Protein AF-A0A5J5C7L0-F1 (afdb_monomer_lite)

Foldseek 3Di:
DVVLVPDPDDALVNLLVVLLVCLVVLNNVVSVVSVVVCVVVVHDHDPSSLLSNLQSCLVNVVLVVSVVVQVPDPDNDDLVSLVSSLVSCVVSVVVVSNVVSVCVSVVVVVVVPPD

pLDDT: mean 78.16, std 9.84, range [41.56, 90.81]

Organism: NCBI:txid561372

InterPro domains:
  IPR002885 Pentatricopeptide repeat [PF13041] (10-58)
  IPR002885 Pentatricopeptide repeat [PS51375] (11-45)
  IPR002885 Pentatricopeptide repeat [TIGR00756] (13-46)
  IPR002885 Pentatricopeptide repeat [TIGR00756] (49-74)
  IPR011990 Tetratricopeptide-like helical domain superfamily [G3DSA:1.25.40.10] (1-114)
  IPR046960 Pentatricopeptide repeat-containing protein At4g14850-like, plant [PTHR47926] (3-66)

Radius of gyration: 14.9 Å; chains: 1; bounding box: 25×34×46 Å

Sequence (115 aa):
MWVFDQMPERNSVTWSAMMAAYGMHGNFGEMFGLFEQMADEGILPDGMTFTTILTACSHGGCMDEAEALIEGMEVEPDEALWGALLGACKIYGKVEVAERVAEKVYGRTLSAVSL

Structure (mmCIF, N/CA/C/O backbone):
data_AF-A0A5J5C7L0-F1
#
_entry.id   AF-A0A5J5C7L0-F1
#
loop_
_atom_site.group_PDB
_atom_site.id
_atom_site.type_symbol
_atom_site.label_atom_id
_atom_site.label_alt_id
_atom_site.label_comp_id
_atom_site.label_asym_id
_atom_site.label_entity_id
_atom_site.label_seq_id
_atom_site.pdbx_PDB_ins_code
_atom_site.Cartn_x
_atom_site.Cartn_y
_atom_site.Cartn_z
_atom_site.occupancy
_atom_site.B_iso_or_equiv
_atom_site.auth_seq_id
_atom_site.auth_comp_id
_atom_site.auth_asym_id
_atom_site.auth_atom_id
_atom_site.pdbx_PDB_model_num
ATOM 1 N N . MET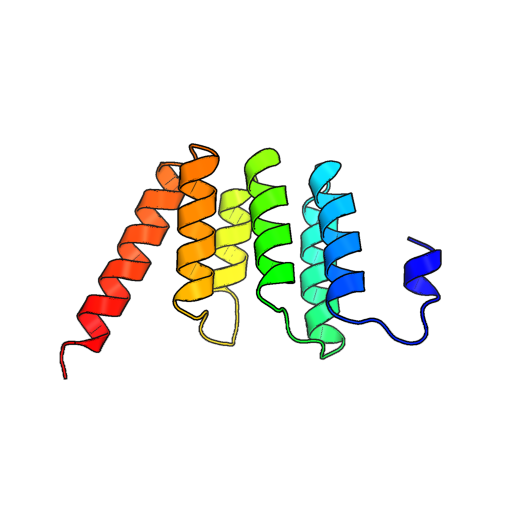 A 1 1 ? 4.792 4.842 -17.764 1.00 68.62 1 MET A N 1
ATOM 2 C CA . MET A 1 1 ? 5.858 5.838 -18.071 1.00 68.62 1 MET A CA 1
ATOM 3 C C . MET A 1 1 ? 6.794 5.152 -19.047 1.00 68.62 1 MET A C 1
ATOM 5 O O . MET A 1 1 ? 7.347 4.139 -18.662 1.00 68.62 1 MET A O 1
ATOM 9 N N . TRP A 1 2 ? 6.993 5.661 -20.269 1.00 78.81 2 TRP A N 1
ATOM 10 C CA . TRP A 1 2 ? 7.638 4.882 -21.348 1.00 78.81 2 TRP A CA 1
ATOM 11 C C . TRP A 1 2 ? 8.979 4.231 -20.965 1.00 78.81 2 TRP A C 1
ATOM 13 O O . TRP A 1 2 ? 9.242 3.101 -21.352 1.00 78.81 2 TRP A O 1
ATOM 23 N N . VAL A 1 3 ? 9.803 4.899 -20.151 1.00 83.00 3 VAL A N 1
ATOM 24 C CA . VAL A 1 3 ? 11.074 4.334 -19.666 1.00 83.00 3 VAL A CA 1
ATOM 25 C C . VAL A 1 3 ? 10.856 3.084 -18.807 1.00 83.00 3 VAL A C 1
ATOM 27 O O . VAL A 1 3 ? 11.535 2.088 -19.018 1.00 83.00 3 VAL A O 1
ATOM 30 N N . PHE A 1 4 ? 9.887 3.115 -17.892 1.00 83.50 4 PHE A N 1
ATOM 31 C CA . PHE A 1 4 ? 9.508 1.975 -17.052 1.00 83.50 4 PHE A CA 1
ATOM 32 C C . PHE A 1 4 ? 8.991 0.793 -17.885 1.00 83.50 4 PHE A C 1
ATOM 34 O O . PHE A 1 4 ? 9.312 -0.369 -17.622 1.00 83.50 4 PHE A O 1
ATOM 41 N N . ASP A 1 5 ? 8.239 1.094 -18.943 1.00 82.88 5 ASP A N 1
ATOM 42 C CA . ASP A 1 5 ? 7.648 0.090 -19.830 1.00 82.88 5 ASP A CA 1
ATOM 43 C C . ASP A 1 5 ? 8.726 -0.638 -20.661 1.00 82.88 5 ASP A C 1
ATOM 45 O O . ASP A 1 5 ? 8.538 -1.787 -21.050 1.00 82.88 5 ASP A O 1
ATOM 49 N N . GLN A 1 6 ? 9.880 0.004 -20.883 1.00 84.94 6 GLN A N 1
ATOM 50 C CA . GLN A 1 6 ? 11.029 -0.538 -21.621 1.00 84.94 6 GLN A CA 1
ATOM 51 C C . GLN A 1 6 ? 12.074 -1.238 -20.731 1.00 84.94 6 GLN A C 1
ATOM 53 O O . GLN A 1 6 ? 13.077 -1.729 -21.250 1.00 84.94 6 GLN A O 1
ATOM 58 N N . MET A 1 7 ? 11.892 -1.275 -19.405 1.00 82.50 7 MET A N 1
ATOM 59 C CA . MET A 1 7 ? 12.852 -1.931 -18.513 1.00 82.50 7 MET A CA 1
ATOM 60 C C . MET A 1 7 ? 12.770 -3.460 -18.653 1.00 82.50 7 MET A C 1
ATOM 62 O O . MET A 1 7 ? 11.695 -4.017 -18.437 1.00 82.50 7 MET A O 1
ATOM 66 N N . PRO A 1 8 ? 13.883 -4.148 -18.988 1.00 78.25 8 PRO A N 1
ATOM 67 C CA . PRO A 1 8 ? 13.891 -5.603 -19.163 1.00 78.25 8 PRO A CA 1
ATOM 68 C C . PRO A 1 8 ? 13.738 -6.357 -17.838 1.00 78.25 8 PRO A C 1
ATOM 70 O O . PRO A 1 8 ? 13.232 -7.472 -17.825 1.00 78.25 8 PRO A O 1
ATOM 73 N N . GLU A 1 9 ? 14.153 -5.740 -16.732 1.00 77.38 9 GLU A N 1
ATOM 74 C CA . GLU A 1 9 ? 13.955 -6.246 -15.378 1.00 77.38 9 GLU A CA 1
ATOM 75 C C . GLU A 1 9 ? 13.434 -5.109 -14.503 1.00 77.38 9 GLU A C 1
ATOM 77 O O . GLU A 1 9 ? 14.033 -4.030 -14.436 1.00 77.38 9 GLU A O 1
ATOM 82 N N . ARG A 1 10 ? 12.312 -5.356 -13.828 1.00 83.38 10 ARG A N 1
ATOM 83 C CA . ARG A 1 10 ? 11.750 -4.464 -12.814 1.00 83.38 10 ARG A CA 1
ATOM 84 C C . ARG A 1 10 ? 11.951 -5.104 -11.453 1.00 83.38 10 ARG A C 1
ATOM 86 O O . ARG A 1 10 ? 11.796 -6.307 -11.289 1.00 83.38 10 ARG A O 1
ATOM 93 N N . ASN A 1 11 ? 12.298 -4.286 -10.472 1.00 80.62 11 ASN A N 1
ATOM 94 C CA . ASN A 1 11 ? 12.446 -4.703 -9.081 1.00 80.62 11 ASN A CA 1
ATOM 95 C C . ASN A 1 11 ? 11.580 -3.821 -8.173 1.00 80.62 11 ASN A C 1
ATOM 97 O O . ASN A 1 11 ? 11.038 -2.808 -8.626 1.00 80.62 11 ASN A O 1
ATOM 101 N N . SER A 1 12 ? 11.461 -4.185 -6.894 1.00 78.94 12 SER A N 1
ATOM 102 C CA . SER A 1 12 ? 10.594 -3.484 -5.933 1.00 78.94 12 SER A CA 1
ATOM 103 C C . SER A 1 12 ? 10.870 -1.978 -5.845 1.00 78.94 12 SER A C 1
ATOM 105 O O . SER A 1 12 ? 9.938 -1.181 -5.747 1.00 78.94 12 SER A O 1
ATOM 107 N N . VAL A 1 13 ? 12.134 -1.563 -5.981 1.00 84.12 13 VAL A N 1
ATOM 108 C CA . VAL A 1 13 ? 12.535 -0.146 -5.987 1.00 84.12 13 VAL A CA 1
ATOM 109 C C . VAL A 1 13 ? 11.939 0.602 -7.181 1.00 84.12 13 VAL A C 1
ATOM 111 O O . VAL A 1 13 ? 11.466 1.727 -7.034 1.00 84.12 13 VAL A O 1
ATOM 114 N N . THR A 1 14 ? 11.932 -0.018 -8.361 1.00 88.31 14 THR A N 1
ATOM 115 C CA . THR A 1 14 ? 11.395 0.603 -9.580 1.00 88.31 14 THR A CA 1
ATOM 116 C C . THR A 1 14 ? 9.881 0.803 -9.468 1.00 88.31 14 THR A C 1
ATOM 118 O O . THR A 1 14 ? 9.369 1.879 -9.777 1.00 88.31 14 THR A O 1
ATOM 121 N N . TRP A 1 15 ? 9.175 -0.206 -8.955 1.00 90.19 15 TRP A N 1
ATOM 122 C CA . TRP A 1 15 ? 7.741 -0.141 -8.671 1.00 90.19 15 TRP A CA 1
ATOM 123 C C . TRP A 1 15 ? 7.407 0.921 -7.624 1.00 90.19 15 TRP A C 1
ATOM 125 O O . TRP A 1 15 ? 6.529 1.755 -7.845 1.00 90.19 15 TRP A O 1
ATOM 135 N N . SER A 1 16 ? 8.163 0.953 -6.525 1.00 86.88 16 SER A N 1
ATOM 136 C CA . SER A 1 16 ? 7.998 1.944 -5.457 1.00 86.88 16 SER A CA 1
ATOM 137 C C . SER A 1 16 ? 8.191 3.370 -5.978 1.00 86.88 16 SER A C 1
ATOM 139 O O . SER A 1 16 ? 7.378 4.247 -5.706 1.00 86.88 16 SER A O 1
ATOM 141 N N . ALA A 1 17 ? 9.215 3.620 -6.799 1.00 88.62 17 ALA A N 1
ATOM 142 C CA . ALA A 1 17 ? 9.437 4.943 -7.383 1.00 88.62 17 ALA A CA 1
ATOM 143 C C . ALA A 1 17 ? 8.266 5.396 -8.276 1.00 88.62 17 ALA A C 1
ATOM 145 O O . ALA A 1 17 ? 7.859 6.560 -8.230 1.00 88.62 17 ALA A O 1
ATOM 146 N N . MET A 1 18 ? 7.699 4.475 -9.059 1.00 90.81 18 MET A N 1
ATOM 147 C CA . MET A 1 18 ? 6.539 4.751 -9.903 1.00 90.81 18 MET A CA 1
ATOM 148 C C . MET A 1 18 ? 5.286 5.044 -9.074 1.00 90.81 18 MET A C 1
ATOM 150 O O . MET A 1 18 ? 4.631 6.061 -9.300 1.00 90.81 18 MET A O 1
ATOM 154 N N . MET A 1 19 ? 4.993 4.215 -8.070 1.00 90.25 19 MET A N 1
ATOM 155 C CA . MET A 1 19 ? 3.882 4.438 -7.140 1.00 90.25 19 MET A CA 1
ATOM 156 C C . MET A 1 19 ? 4.006 5.783 -6.418 1.00 90.25 19 MET A C 1
ATOM 158 O O . MET A 1 19 ? 3.033 6.531 -6.353 1.00 90.25 19 MET A O 1
ATOM 162 N N . ALA A 1 20 ? 5.207 6.141 -5.952 1.00 87.12 20 ALA A N 1
ATOM 163 C CA . ALA A 1 20 ? 5.463 7.435 -5.324 1.00 87.12 20 ALA A CA 1
ATOM 164 C C . ALA A 1 20 ? 5.142 8.597 -6.273 1.00 87.12 20 ALA A C 1
ATOM 166 O O . ALA A 1 20 ? 4.509 9.571 -5.865 1.00 87.12 20 ALA A O 1
ATOM 167 N N . ALA A 1 21 ? 5.552 8.497 -7.541 1.00 88.56 21 ALA A N 1
ATOM 168 C CA . ALA A 1 21 ? 5.289 9.527 -8.539 1.00 88.56 21 ALA A CA 1
ATOM 169 C C . ALA A 1 21 ? 3.782 9.720 -8.765 1.00 88.56 21 ALA A C 1
ATOM 171 O O . ALA A 1 21 ? 3.292 10.845 -8.673 1.00 88.56 21 ALA A O 1
ATOM 172 N N . TYR A 1 22 ? 3.030 8.640 -8.993 1.00 89.25 22 TYR A N 1
ATOM 173 C CA . TYR A 1 22 ? 1.576 8.725 -9.159 1.00 89.25 22 TYR A CA 1
ATOM 174 C C . TYR A 1 22 ? 0.875 9.229 -7.890 1.00 89.25 22 TYR A C 1
ATOM 176 O O . TYR A 1 22 ? 0.009 10.102 -7.975 1.00 89.25 22 TYR A O 1
ATOM 184 N N . GLY A 1 23 ? 1.315 8.766 -6.720 1.00 85.31 23 GLY A N 1
ATOM 185 C CA . GLY A 1 23 ? 0.816 9.193 -5.418 1.00 85.31 23 GLY A CA 1
ATOM 186 C C . GLY A 1 23 ? 0.999 10.688 -5.144 1.00 85.31 23 GLY A C 1
ATOM 187 O O . GLY A 1 23 ? 0.051 11.364 -4.751 1.00 85.31 23 GLY A O 1
ATOM 188 N N . MET A 1 24 ? 2.183 11.244 -5.426 1.00 82.06 24 MET A N 1
ATOM 189 C CA . MET A 1 24 ? 2.456 12.685 -5.279 1.00 82.06 24 MET A CA 1
ATOM 190 C C . MET A 1 24 ? 1.582 13.555 -6.189 1.00 82.06 24 MET A C 1
ATOM 192 O O . MET A 1 24 ? 1.290 14.703 -5.854 1.00 82.06 24 MET A O 1
ATOM 196 N N . HIS A 1 25 ? 1.164 13.022 -7.337 1.00 85.56 25 HIS A N 1
ATOM 197 C CA . HIS A 1 25 ? 0.295 13.717 -8.285 1.00 85.56 25 HIS A CA 1
ATOM 198 C C . HIS A 1 25 ? -1.201 13.491 -8.028 1.00 85.56 25 HIS A C 1
ATOM 200 O O . HIS A 1 25 ? -2.025 13.960 -8.810 1.00 85.56 25 HIS A O 1
ATOM 206 N N . GLY A 1 26 ? -1.565 12.801 -6.943 1.00 83.31 26 GLY A N 1
ATOM 207 C CA . GLY A 1 26 ? -2.960 12.534 -6.599 1.00 83.31 26 GLY A CA 1
ATOM 208 C C . GLY A 1 26 ? -3.614 11.440 -7.443 1.00 83.31 26 GLY A C 1
ATOM 209 O O . GLY A 1 26 ? -4.831 11.276 -7.410 1.00 83.31 26 GLY A O 1
ATOM 210 N N . ASN A 1 27 ? -2.829 10.710 -8.234 1.00 86.69 27 ASN A N 1
ATOM 211 C CA . ASN A 1 27 ? -3.336 9.727 -9.177 1.00 86.69 27 ASN A CA 1
ATOM 212 C C . ASN A 1 27 ? -3.319 8.325 -8.554 1.00 86.69 27 ASN A C 1
ATOM 214 O O . ASN A 1 27 ? -2.551 7.447 -8.945 1.00 86.69 27 ASN A O 1
ATOM 218 N N . PHE A 1 28 ? -4.145 8.144 -7.523 1.00 85.31 28 PHE A N 1
ATOM 219 C CA . PHE A 1 28 ? -4.147 6.935 -6.695 1.00 85.31 28 PHE A CA 1
ATOM 220 C C . PHE A 1 28 ? -4.630 5.693 -7.440 1.00 85.31 28 PHE A C 1
ATOM 222 O O . PHE A 1 28 ? -4.130 4.610 -7.170 1.00 85.31 28 PHE A O 1
ATOM 229 N N . GLY A 1 29 ? -5.531 5.842 -8.418 1.00 86.12 29 GLY A N 1
ATOM 230 C CA . GLY A 1 29 ? -5.978 4.719 -9.247 1.00 86.12 29 GLY A CA 1
ATOM 231 C C . GLY A 1 29 ? -4.820 4.062 -10.002 1.00 86.12 29 GLY A C 1
ATOM 232 O O . GLY A 1 29 ? -4.656 2.849 -9.943 1.00 86.12 29 GLY A O 1
ATOM 233 N N . GLU A 1 30 ? -3.959 4.868 -10.628 1.00 89.56 30 GLU A N 1
ATOM 234 C CA . GLU A 1 30 ? -2.755 4.366 -11.303 1.00 89.56 30 GLU A CA 1
ATOM 235 C C . GLU A 1 30 ? -1.735 3.803 -10.305 1.00 89.56 30 GLU A C 1
ATOM 237 O O . GLU A 1 30 ? -1.101 2.788 -10.570 1.00 89.56 30 GLU A O 1
ATOM 242 N N . MET A 1 31 ? -1.589 4.430 -9.132 1.00 90.19 31 MET A N 1
ATOM 243 C CA . MET A 1 31 ? -0.715 3.920 -8.072 1.00 90.19 31 MET A CA 1
ATOM 244 C C . MET A 1 31 ? -1.135 2.514 -7.618 1.00 90.19 31 MET A C 1
ATOM 246 O O . MET A 1 31 ? -0.283 1.635 -7.517 1.00 90.19 31 MET A O 1
ATOM 250 N N . PHE A 1 32 ? -2.425 2.293 -7.358 1.00 87.88 32 PHE A N 1
ATOM 251 C CA . PHE A 1 32 ? -2.939 0.984 -6.956 1.00 87.88 32 PHE A CA 1
ATOM 252 C C . PHE A 1 32 ? -2.878 -0.033 -8.099 1.00 87.88 32 PHE A C 1
ATOM 254 O O . PHE A 1 32 ? -2.466 -1.165 -7.869 1.00 87.88 32 PHE A O 1
ATOM 261 N N . GLY A 1 33 ? -3.153 0.384 -9.338 1.00 89.19 33 GLY A N 1
ATOM 262 C CA . GLY A 1 33 ? -2.967 -0.475 -10.510 1.00 89.19 33 GLY A CA 1
ATOM 263 C C . GLY A 1 33 ? -1.518 -0.947 -10.677 1.00 89.19 33 GLY A C 1
ATOM 264 O O . GLY A 1 33 ? -1.279 -2.101 -11.018 1.00 89.19 33 GLY A O 1
ATOM 265 N N . LEU A 1 34 ? -0.531 -0.097 -10.368 1.00 89.88 34 LEU A N 1
ATOM 266 C CA . LEU A 1 34 ? 0.876 -0.508 -10.357 1.00 89.88 34 LEU A CA 1
ATOM 267 C C . LEU A 1 34 ? 1.197 -1.509 -9.242 1.00 89.88 34 LEU A C 1
ATOM 269 O O . LEU A 1 34 ? 2.035 -2.382 -9.443 1.00 89.88 34 LEU A O 1
ATOM 273 N N . PHE A 1 35 ? 0.568 -1.388 -8.073 1.00 87.94 35 PHE A N 1
ATOM 274 C CA . PHE A 1 35 ? 0.734 -2.369 -7.001 1.00 87.94 35 PHE A CA 1
ATOM 275 C C . PHE A 1 35 ? 0.181 -3.741 -7.407 1.00 87.94 35 PHE A C 1
ATOM 277 O O . PHE A 1 35 ? 0.850 -4.753 -7.210 1.00 87.94 35 PHE A O 1
ATOM 284 N N . GLU A 1 36 ? -1.004 -3.776 -8.019 1.00 86.44 36 GLU A N 1
ATOM 285 C CA . GLU A 1 36 ? -1.593 -5.012 -8.550 1.00 86.44 36 GLU A CA 1
ATOM 286 C C . GLU A 1 36 ? -0.706 -5.616 -9.646 1.00 86.44 36 GLU A C 1
ATOM 288 O O . GLU A 1 36 ? -0.356 -6.792 -9.585 1.00 86.44 36 GLU A O 1
ATOM 293 N N . GLN A 1 37 ? -0.230 -4.792 -10.584 1.00 88.31 37 GLN A N 1
ATOM 294 C CA . GLN A 1 37 ? 0.657 -5.248 -11.654 1.00 88.31 37 GLN A CA 1
ATOM 295 C C . GLN A 1 37 ? 1.997 -5.790 -11.118 1.00 88.31 37 GLN A C 1
ATOM 297 O O . GLN A 1 37 ? 2.536 -6.755 -11.657 1.00 88.31 37 GLN A O 1
ATOM 302 N N . MET A 1 38 ? 2.539 -5.200 -10.047 1.00 86.81 38 MET A N 1
ATOM 303 C CA . MET A 1 38 ? 3.738 -5.707 -9.374 1.00 86.81 38 MET A CA 1
ATOM 304 C C . MET A 1 38 ? 3.525 -7.142 -8.863 1.00 86.81 38 MET A C 1
ATOM 306 O O . MET A 1 38 ? 4.401 -7.991 -9.050 1.00 86.81 38 MET A O 1
ATOM 310 N N . ALA A 1 39 ? 2.359 -7.418 -8.271 1.00 81.94 39 ALA A N 1
ATOM 311 C CA . ALA A 1 39 ? 1.988 -8.751 -7.805 1.00 81.94 39 ALA A CA 1
ATOM 312 C C . ALA A 1 39 ? 1.760 -9.731 -8.972 1.00 81.94 39 ALA A C 1
ATOM 314 O O . ALA A 1 39 ? 2.252 -10.860 -8.915 1.00 81.94 39 ALA A O 1
ATOM 315 N N . ASP A 1 40 ? 1.107 -9.290 -10.052 1.00 84.81 40 ASP A N 1
ATOM 316 C CA . ASP A 1 40 ? 0.896 -10.085 -11.272 1.00 84.81 40 ASP A CA 1
ATOM 317 C C . ASP A 1 40 ? 2.217 -10.479 -11.959 1.00 84.81 40 ASP A C 1
ATOM 319 O O . ASP A 1 40 ? 2.344 -11.576 -12.506 1.00 84.81 40 ASP A O 1
ATOM 323 N N . GLU A 1 41 ? 3.234 -9.612 -11.902 1.00 85.56 41 GLU A N 1
ATOM 324 C CA . GLU A 1 41 ? 4.591 -9.901 -12.390 1.00 85.56 41 GLU A CA 1
ATOM 325 C C . GLU A 1 41 ? 5.400 -10.797 -11.422 1.00 85.56 41 GLU A C 1
ATOM 327 O O . GLU A 1 41 ? 6.569 -11.098 -11.675 1.00 85.56 41 GLU A O 1
ATOM 332 N N . GLY A 1 42 ? 4.791 -11.265 -10.326 1.00 81.25 42 GLY A N 1
ATOM 333 C CA . GLY A 1 42 ? 5.408 -12.159 -9.343 1.00 81.25 42 GLY A CA 1
ATOM 334 C C . GLY A 1 42 ? 6.431 -11.473 -8.436 1.00 81.25 42 GLY A C 1
ATOM 335 O O . GLY A 1 42 ? 7.231 -12.146 -7.781 1.00 81.25 42 GLY A O 1
ATOM 336 N N . ILE A 1 43 ? 6.434 -10.139 -8.397 1.00 82.19 43 ILE A N 1
ATOM 337 C CA . ILE A 1 43 ? 7.335 -9.357 -7.557 1.00 82.19 43 ILE A CA 1
ATOM 338 C C . ILE A 1 43 ? 6.607 -9.069 -6.247 1.00 82.19 43 ILE A C 1
ATOM 340 O O . ILE A 1 43 ? 5.606 -8.361 -6.210 1.00 82.19 43 ILE A O 1
ATOM 344 N N . LEU A 1 44 ? 7.120 -9.616 -5.147 1.00 80.00 44 LEU A N 1
ATOM 345 C CA . LEU A 1 44 ? 6.488 -9.435 -3.844 1.00 80.00 44 LEU A CA 1
ATOM 346 C C . LEU A 1 44 ? 6.651 -7.991 -3.347 1.00 80.00 44 LEU A C 1
ATOM 348 O O . LEU A 1 44 ? 7.781 -7.486 -3.323 1.00 80.00 44 LEU A O 1
ATOM 352 N N . PRO A 1 45 ? 5.557 -7.338 -2.917 1.00 78.75 45 PRO A N 1
ATOM 353 C CA . PRO A 1 45 ? 5.629 -6.071 -2.210 1.00 78.75 45 PRO A CA 1
ATOM 354 C C . PRO A 1 45 ? 6.506 -6.191 -0.965 1.00 78.75 45 PRO A C 1
ATOM 356 O O . PRO A 1 45 ? 6.384 -7.138 -0.188 1.00 78.75 45 PRO A O 1
ATOM 359 N N . ASP A 1 46 ? 7.380 -5.212 -0.764 1.00 80.50 46 ASP A N 1
ATOM 360 C CA . ASP A 1 46 ? 8.228 -5.109 0.421 1.00 80.50 46 ASP A CA 1
ATOM 361 C C . ASP A 1 46 ? 7.792 -3.939 1.317 1.00 80.50 46 ASP A C 1
ATOM 363 O O . ASP A 1 46 ? 6.917 -3.139 0.976 1.00 80.50 46 ASP A O 1
ATOM 367 N N . GLY A 1 47 ? 8.427 -3.796 2.482 1.00 76.06 47 GLY A N 1
ATOM 368 C CA . GLY A 1 47 ? 8.117 -2.697 3.402 1.00 76.06 47 GLY A CA 1
ATOM 369 C C . GLY A 1 47 ? 8.272 -1.301 2.776 1.00 76.06 47 GLY A C 1
ATOM 370 O O . GLY A 1 47 ? 7.560 -0.373 3.165 1.00 76.06 47 GLY A O 1
ATOM 371 N N . MET A 1 48 ? 9.152 -1.138 1.779 1.00 80.44 48 MET A N 1
ATOM 372 C CA . MET A 1 48 ? 9.319 0.127 1.051 1.00 80.44 48 MET A CA 1
ATOM 373 C C . MET A 1 48 ? 8.115 0.418 0.151 1.00 80.44 48 MET A C 1
ATOM 375 O O . MET A 1 48 ? 7.631 1.553 0.118 1.00 80.44 48 MET A O 1
ATOM 379 N N . THR A 1 49 ? 7.601 -0.611 -0.518 1.00 84.31 49 THR A N 1
ATOM 380 C CA . THR A 1 49 ? 6.400 -0.550 -1.353 1.00 84.31 49 THR A CA 1
ATOM 381 C C . THR A 1 49 ? 5.206 -0.056 -0.536 1.00 84.31 49 THR A C 1
ATOM 383 O O . THR A 1 49 ? 4.570 0.941 -0.883 1.00 84.31 49 THR A O 1
ATOM 386 N N . PHE A 1 50 ? 4.970 -0.667 0.626 1.00 80.50 50 PHE A N 1
ATOM 387 C CA . PHE A 1 50 ? 3.883 -0.258 1.516 1.00 80.50 50 PHE A CA 1
ATOM 388 C C . PHE A 1 50 ? 4.093 1.132 2.110 1.00 80.50 50 PHE A C 1
ATOM 390 O O . PHE A 1 50 ? 3.170 1.941 2.113 1.00 80.50 50 PHE A O 1
ATOM 397 N N . THR A 1 51 ? 5.311 1.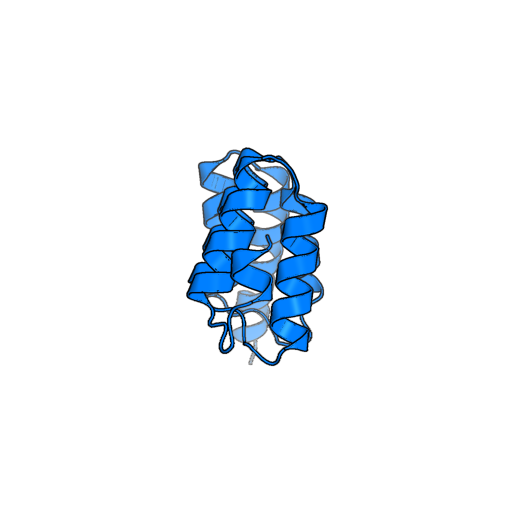460 2.549 1.00 81.31 51 THR A N 1
ATOM 398 C CA . THR A 1 51 ? 5.626 2.810 3.052 1.00 81.31 51 THR A CA 1
ATOM 399 C C . THR A 1 51 ? 5.310 3.878 2.006 1.00 81.31 51 THR A C 1
ATOM 401 O O . THR A 1 51 ? 4.813 4.956 2.342 1.00 81.31 51 THR A O 1
ATOM 404 N N . THR A 1 52 ? 5.561 3.572 0.733 1.00 86.06 52 THR A N 1
ATOM 405 C CA . THR A 1 52 ? 5.275 4.470 -0.384 1.00 86.06 52 THR A CA 1
ATOM 406 C C . THR A 1 52 ? 3.775 4.689 -0.564 1.00 86.06 52 THR A C 1
ATOM 408 O O . THR A 1 52 ? 3.341 5.839 -0.601 1.00 86.06 52 THR A O 1
ATOM 411 N N . ILE A 1 53 ? 2.982 3.613 -0.615 1.00 85.69 53 ILE A N 1
ATOM 412 C CA . ILE A 1 53 ? 1.516 3.683 -0.741 1.00 85.69 53 ILE A CA 1
ATOM 413 C C . ILE A 1 53 ? 0.909 4.454 0.433 1.00 85.69 53 ILE A C 1
ATOM 415 O O . ILE A 1 53 ? 0.099 5.357 0.237 1.00 85.69 53 ILE A O 1
ATOM 419 N N . LEU A 1 54 ? 1.348 4.154 1.656 1.00 83.00 54 LEU A N 1
ATOM 420 C CA . LEU A 1 54 ? 0.854 4.802 2.869 1.00 83.00 54 LEU A CA 1
ATOM 421 C C . LEU A 1 54 ? 1.166 6.298 2.893 1.00 83.00 54 LEU A C 1
ATOM 423 O O . LEU A 1 54 ? 0.313 7.103 3.257 1.00 83.00 54 LEU A O 1
ATOM 427 N N . THR A 1 55 ? 2.374 6.677 2.475 1.00 82.25 55 THR A N 1
ATOM 428 C CA . THR A 1 55 ? 2.785 8.083 2.378 1.00 82.25 55 THR A CA 1
ATOM 429 C C . THR A 1 55 ? 1.994 8.809 1.292 1.00 82.25 55 THR A C 1
ATOM 431 O O . THR A 1 55 ? 1.511 9.918 1.501 1.00 82.25 55 THR A O 1
ATOM 434 N N . ALA A 1 56 ? 1.813 8.188 0.128 1.00 84.56 56 ALA A N 1
ATOM 435 C CA . ALA A 1 56 ? 0.996 8.747 -0.941 1.00 84.56 56 ALA A CA 1
ATOM 436 C C . ALA A 1 56 ? -0.457 8.965 -0.490 1.00 84.56 56 ALA A C 1
ATOM 438 O O . ALA A 1 56 ? -0.999 10.061 -0.654 1.00 84.56 56 ALA A O 1
ATOM 439 N N . CYS A 1 57 ? -1.070 7.961 0.140 1.00 84.12 57 CYS A N 1
ATOM 440 C CA . CYS A 1 57 ? -2.459 8.051 0.575 1.00 84.12 57 CYS A CA 1
ATOM 441 C C . CYS A 1 57 ? -2.692 8.980 1.749 1.00 84.12 57 CYS A C 1
ATOM 443 O O . CYS A 1 57 ? -3.765 9.578 1.863 1.00 84.12 57 CYS A O 1
ATOM 445 N N . SER A 1 58 ? -1.692 9.179 2.593 1.00 77.31 58 SER A N 1
ATOM 446 C CA . SER A 1 58 ? -1.818 10.103 3.700 1.00 77.31 58 SER A CA 1
ATOM 447 C C . SER A 1 58 ? -1.838 11.570 3.251 1.00 77.31 58 SER A C 1
ATOM 449 O O . SER A 1 58 ? -2.642 12.355 3.758 1.00 77.31 58 SER A O 1
ATOM 451 N N . HIS A 1 59 ? -1.033 11.922 2.244 1.00 75.69 59 HIS A N 1
ATOM 452 C CA . HIS A 1 59 ? -1.078 13.225 1.574 1.00 75.69 59 HIS A CA 1
ATOM 453 C C . HIS A 1 59 ? -2.319 13.375 0.684 1.00 75.69 59 HIS A C 1
ATOM 455 O O . HIS A 1 59 ? -2.863 14.470 0.547 1.00 75.69 59 HIS A O 1
ATOM 461 N N . GLY A 1 60 ? -2.759 12.267 0.095 1.00 74.88 60 GLY A N 1
ATOM 462 C CA . GLY A 1 60 ? -3.828 12.196 -0.888 1.00 74.88 60 GLY A CA 1
ATOM 463 C C . GLY A 1 60 ? -5.250 12.110 -0.367 1.00 74.88 60 GLY A C 1
ATOM 464 O O . GLY A 1 60 ? -6.195 12.428 -1.082 1.00 74.88 60 GLY A O 1
ATOM 465 N N . GLY A 1 61 ? -5.403 11.655 0.873 1.00 77.62 61 GLY A N 1
ATOM 466 C CA . GLY A 1 61 ? -6.698 11.332 1.449 1.00 77.62 61 GLY A CA 1
ATOM 467 C C . GLY A 1 61 ? -7.246 9.946 1.098 1.00 77.62 61 GLY A C 1
ATOM 468 O O . GLY A 1 61 ? -8.360 9.687 1.528 1.00 77.62 61 GLY A O 1
ATOM 469 N N . CYS A 1 62 ? -6.491 9.062 0.430 1.00 80.00 62 CYS A N 1
ATOM 470 C CA . CYS A 1 62 ? -6.927 7.699 0.065 1.00 80.00 62 CYS A CA 1
ATOM 471 C C . CYS A 1 62 ? -6.617 6.615 1.112 1.00 80.00 62 CYS A C 1
ATOM 473 O O . CYS A 1 62 ? -6.224 5.493 0.791 1.00 80.00 62 CYS A O 1
ATOM 475 N N . MET A 1 63 ? -6.686 6.957 2.400 1.00 80.81 63 MET A N 1
ATOM 476 C CA . MET A 1 63 ? -6.315 5.996 3.448 1.00 80.81 63 MET A CA 1
ATOM 477 C C . MET A 1 63 ? -7.306 4.834 3.573 1.00 80.81 63 MET A C 1
ATOM 479 O O . MET A 1 63 ? -6.897 3.757 3.996 1.00 80.81 63 MET A O 1
ATOM 483 N N . ASP A 1 64 ? -8.565 5.027 3.176 1.00 82.81 64 ASP A N 1
ATOM 484 C CA . ASP A 1 64 ? -9.566 3.956 3.163 1.00 82.81 64 ASP A CA 1
ATOM 485 C C . ASP A 1 64 ? -9.238 2.911 2.080 1.00 82.81 64 ASP A C 1
ATOM 487 O O . ASP A 1 64 ? -9.352 1.710 2.310 1.00 82.81 64 ASP A O 1
ATOM 491 N N . GLU A 1 65 ? -8.748 3.345 0.918 1.00 83.25 65 GLU A N 1
ATOM 492 C CA . GLU A 1 65 ? -8.298 2.466 -0.162 1.00 83.25 65 GLU A CA 1
ATOM 493 C C . GLU A 1 65 ? -7.013 1.720 0.213 1.00 83.25 65 GLU A C 1
ATOM 495 O O . GLU A 1 65 ? -6.876 0.535 -0.087 1.00 83.25 65 GLU A O 1
ATOM 500 N N . ALA A 1 66 ? -6.088 2.384 0.914 1.00 82.56 66 ALA A N 1
ATOM 501 C CA . ALA A 1 66 ? -4.893 1.729 1.443 1.00 82.56 66 ALA A CA 1
ATOM 502 C C . ALA A 1 66 ? -5.237 0.660 2.499 1.00 82.56 66 ALA A C 1
ATOM 504 O O . ALA A 1 66 ? -4.618 -0.404 2.513 1.00 82.56 66 ALA A O 1
ATOM 505 N N . GLU A 1 67 ? -6.229 0.920 3.359 1.00 83.00 67 GLU A N 1
ATOM 506 C CA . GLU A 1 67 ? -6.762 -0.067 4.306 1.00 83.00 67 GLU A CA 1
ATOM 507 C C . GLU A 1 67 ? -7.368 -1.265 3.557 1.00 83.00 67 GLU A C 1
ATOM 509 O O . GLU A 1 67 ? -6.969 -2.402 3.809 1.00 83.00 67 GLU A O 1
ATOM 514 N N . ALA A 1 68 ? -8.256 -1.018 2.589 1.00 83.62 68 ALA A N 1
ATOM 515 C CA . ALA A 1 68 ? -8.907 -2.067 1.802 1.00 83.62 68 ALA A CA 1
ATOM 516 C C . ALA A 1 68 ? -7.910 -2.933 1.013 1.00 83.62 68 ALA A C 1
ATOM 518 O O . ALA A 1 68 ? -8.093 -4.144 0.897 1.00 83.62 68 ALA A O 1
ATOM 519 N N . LEU A 1 69 ? -6.832 -2.334 0.502 1.00 81.81 69 LEU A N 1
ATOM 520 C CA . LEU A 1 69 ? -5.768 -3.055 -0.193 1.00 81.81 69 LEU A CA 1
ATOM 521 C C . LEU A 1 69 ? -5.048 -4.037 0.731 1.00 81.81 69 LEU A C 1
ATOM 523 O O . LEU A 1 69 ? -4.829 -5.180 0.344 1.00 81.81 69 LEU A O 1
ATOM 527 N N . ILE A 1 70 ? -4.708 -3.610 1.951 1.00 78.88 70 ILE A N 1
ATOM 528 C CA . ILE A 1 70 ? -4.057 -4.473 2.947 1.00 78.88 70 ILE A CA 1
ATOM 529 C C . ILE A 1 70 ? -5.005 -5.602 3.381 1.00 78.88 70 ILE A C 1
ATOM 531 O O . ILE A 1 70 ? -4.562 -6.726 3.608 1.00 78.88 70 ILE A O 1
ATOM 535 N N . GLU A 1 71 ? -6.310 -5.338 3.463 1.00 79.44 71 GLU A N 1
ATOM 536 C CA . GLU A 1 71 ? -7.320 -6.360 3.766 1.00 79.44 71 GLU A CA 1
ATOM 537 C C . GLU A 1 71 ? -7.538 -7.369 2.637 1.00 79.44 71 GLU A C 1
ATOM 539 O O . GLU A 1 71 ? -7.823 -8.534 2.907 1.00 79.44 71 GLU A O 1
ATOM 544 N N . GLY A 1 72 ? -7.417 -6.929 1.385 1.00 76.88 72 GLY A N 1
ATOM 545 C CA . GLY A 1 72 ? -7.603 -7.763 0.200 1.00 76.88 72 GLY A CA 1
ATOM 546 C C . GLY A 1 72 ? -6.422 -8.679 -0.123 1.00 76.88 72 GLY A C 1
ATOM 547 O O . GLY A 1 72 ? -6.510 -9.461 -1.069 1.00 76.88 72 GLY A O 1
ATOM 548 N N . MET A 1 73 ? -5.320 -8.599 0.628 1.00 73.69 73 MET A N 1
ATOM 549 C CA . MET A 1 73 ? -4.149 -9.440 0.392 1.00 73.69 73 MET A CA 1
ATOM 550 C C . MET A 1 73 ? -4.446 -10.911 0.720 1.00 73.69 73 MET A C 1
ATOM 552 O O . MET A 1 73 ? -4.877 -11.240 1.823 1.00 73.69 73 MET A O 1
ATOM 556 N N . GLU A 1 74 ? -4.148 -11.820 -0.217 1.00 66.38 74 GLU A N 1
ATOM 557 C CA . GLU A 1 74 ? -4.231 -13.274 0.023 1.00 66.38 74 GLU A CA 1
ATOM 558 C C . GLU A 1 74 ? -3.233 -13.751 1.092 1.00 66.38 74 GLU A C 1
ATOM 560 O O . GLU A 1 74 ? -3.446 -14.769 1.752 1.00 66.38 74 GLU A O 1
ATOM 565 N N . VAL A 1 75 ? -2.135 -13.010 1.262 1.00 65.69 75 VAL A N 1
ATOM 566 C CA . VAL A 1 75 ? -1.131 -13.248 2.299 1.00 65.69 75 VAL A CA 1
ATOM 567 C C . VAL A 1 75 ? -1.454 -12.381 3.505 1.00 65.69 75 VAL A C 1
ATOM 569 O O . VAL A 1 75 ? -1.662 -11.177 3.368 1.00 65.69 75 VAL A O 1
ATOM 572 N N . GLU A 1 76 ? -1.456 -12.992 4.690 1.00 63.78 76 GLU A N 1
ATOM 573 C CA . GLU A 1 76 ? -1.717 -12.280 5.935 1.00 63.78 76 GLU A CA 1
ATOM 574 C C . GLU A 1 76 ? -0.680 -11.157 6.141 1.00 63.78 76 GLU A C 1
ATOM 576 O O . GLU A 1 76 ? 0.520 -11.446 6.206 1.00 63.78 76 GLU A O 1
ATOM 581 N N . PRO A 1 77 ? -1.110 -9.885 6.244 1.00 70.38 77 PRO A N 1
ATOM 582 C CA . PRO A 1 77 ? -0.198 -8.774 6.478 1.00 70.38 77 PRO A CA 1
ATOM 583 C C . PRO A 1 77 ? 0.476 -8.928 7.844 1.00 70.38 77 PRO A C 1
ATOM 585 O O . PRO A 1 77 ? -0.204 -9.171 8.846 1.00 70.38 77 PRO A O 1
ATOM 588 N N . ASP A 1 78 ? 1.798 -8.764 7.896 1.00 71.12 78 ASP A N 1
ATOM 589 C CA . ASP A 1 78 ? 2.548 -8.868 9.146 1.00 71.12 78 ASP A CA 1
ATOM 590 C C . ASP A 1 78 ? 2.272 -7.685 10.102 1.00 71.12 78 ASP A C 1
ATOM 592 O O . ASP A 1 78 ? 1.709 -6.648 9.736 1.00 71.12 78 ASP A O 1
ATOM 596 N N . GLU A 1 79 ? 2.649 -7.835 11.377 1.00 71.75 79 GLU A N 1
ATOM 597 C CA . GLU A 1 79 ? 2.455 -6.784 12.392 1.00 71.75 79 GLU A CA 1
ATOM 598 C C . GLU A 1 79 ? 3.169 -5.474 12.023 1.00 71.75 79 GLU A C 1
ATOM 600 O O . GLU A 1 79 ? 2.713 -4.388 12.390 1.00 71.75 79 GLU A O 1
ATOM 605 N N . ALA A 1 80 ? 4.279 -5.563 11.282 1.00 74.06 80 ALA A N 1
ATOM 606 C CA . ALA A 1 80 ? 5.047 -4.406 10.846 1.00 74.06 80 ALA A CA 1
ATOM 607 C C . ALA A 1 80 ? 4.275 -3.573 9.813 1.00 74.06 80 ALA A C 1
ATOM 609 O O . ALA A 1 80 ? 4.273 -2.344 9.906 1.00 74.06 80 ALA A O 1
ATOM 610 N N . LEU A 1 81 ? 3.575 -4.219 8.880 1.00 76.19 81 LEU A N 1
ATOM 611 C CA . LEU A 1 81 ? 2.736 -3.575 7.876 1.00 76.19 81 LEU A CA 1
ATOM 612 C C . LEU A 1 81 ? 1.542 -2.855 8.516 1.00 76.19 81 LEU A C 1
ATOM 614 O O . LEU A 1 81 ? 1.304 -1.675 8.240 1.00 76.19 81 LEU A O 1
ATOM 618 N N . TRP A 1 82 ? 0.851 -3.502 9.456 1.00 77.00 82 TRP A N 1
ATOM 619 C CA . TRP A 1 82 ? -0.212 -2.839 10.217 1.00 77.00 82 TRP A CA 1
ATOM 620 C C . TRP A 1 82 ? 0.312 -1.695 11.095 1.00 77.00 82 TRP A C 1
ATOM 622 O O . TRP A 1 82 ? -0.311 -0.634 11.179 1.00 77.00 82 TRP A O 1
ATOM 632 N N . GLY A 1 83 ? 1.480 -1.875 11.717 1.00 77.50 83 GLY A N 1
ATOM 633 C CA . GLY A 1 83 ? 2.155 -0.832 12.488 1.00 77.50 83 GLY A CA 1
ATOM 634 C C . GLY A 1 83 ? 2.543 0.377 11.632 1.00 77.50 83 GLY A C 1
ATOM 635 O O . GLY A 1 83 ? 2.391 1.518 12.075 1.00 77.50 83 GLY A O 1
ATOM 636 N N . ALA A 1 84 ? 2.979 0.148 10.391 1.00 79.00 84 ALA A N 1
ATOM 637 C CA . ALA A 1 84 ? 3.271 1.203 9.426 1.00 79.00 84 ALA A CA 1
ATOM 638 C C . ALA A 1 84 ? 2.002 1.974 9.026 1.00 79.00 84 ALA A C 1
ATOM 640 O O . ALA A 1 84 ? 2.021 3.208 9.039 1.00 79.00 84 ALA A O 1
ATOM 641 N N . LEU A 1 85 ? 0.888 1.280 8.752 1.00 78.12 85 LEU A N 1
ATOM 642 C CA . LEU A 1 85 ? -0.410 1.906 8.462 1.00 78.12 85 LEU A CA 1
ATOM 643 C C . LEU A 1 85 ? -0.889 2.761 9.645 1.00 78.12 85 LEU A C 1
ATOM 645 O O . LEU A 1 85 ? -1.256 3.923 9.460 1.00 78.12 85 LEU A O 1
ATOM 649 N N . LEU A 1 86 ? -0.815 2.234 10.870 1.00 77.69 86 LEU A N 1
ATOM 650 C CA . LEU A 1 86 ? -1.186 2.964 12.085 1.00 77.69 86 LEU A CA 1
ATOM 651 C C . LEU A 1 86 ? -0.292 4.197 12.309 1.00 77.69 86 LEU A C 1
ATOM 653 O O . LEU A 1 86 ? -0.780 5.284 12.637 1.00 77.69 86 LEU A O 1
ATOM 657 N N . GLY A 1 87 ? 1.019 4.047 12.100 1.00 78.38 87 GLY A N 1
ATOM 658 C CA . GLY A 1 87 ? 1.993 5.134 12.181 1.00 78.38 87 GLY A CA 1
ATOM 659 C C . GLY A 1 87 ? 1.701 6.248 11.179 1.00 78.38 87 GLY A C 1
ATOM 660 O O . GLY A 1 87 ? 1.676 7.422 11.556 1.00 78.38 87 GLY A O 1
ATOM 661 N N . ALA A 1 88 ? 1.397 5.889 9.930 1.00 75.06 88 ALA A N 1
ATOM 662 C CA . ALA A 1 88 ? 0.979 6.838 8.907 1.00 75.06 88 ALA A CA 1
ATOM 663 C C . ALA A 1 88 ? -0.332 7.540 9.303 1.00 75.06 88 ALA A C 1
ATOM 665 O O . ALA A 1 88 ? -0.397 8.769 9.296 1.00 75.06 88 ALA A O 1
ATOM 666 N N . CYS A 1 89 ? -1.355 6.812 9.757 1.00 73.94 89 CYS A N 1
ATOM 667 C CA . CYS A 1 89 ? -2.609 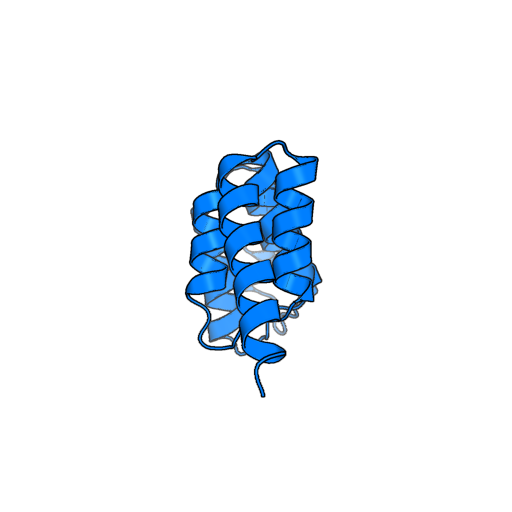7.436 10.189 1.00 73.94 89 CYS A CA 1
ATOM 668 C C . CYS A 1 89 ? -2.390 8.472 11.306 1.00 73.94 89 CYS A C 1
ATOM 670 O O . CYS A 1 89 ? -2.979 9.555 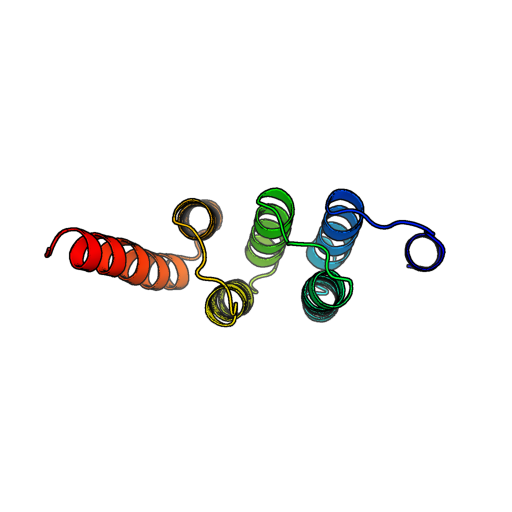11.274 1.00 73.94 89 CYS A O 1
ATOM 672 N N . LYS A 1 90 ? -1.482 8.186 12.249 1.00 73.88 90 LYS A N 1
ATOM 673 C CA . LYS A 1 90 ? -1.099 9.113 13.322 1.00 73.88 90 LYS A CA 1
ATOM 674 C C . LYS A 1 90 ? -0.370 10.356 12.808 1.00 73.88 90 LYS A C 1
ATOM 676 O O . LYS A 1 90 ? -0.710 11.460 13.226 1.00 73.88 90 LYS A O 1
ATOM 681 N N . ILE A 1 91 ? 0.627 10.194 11.934 1.00 70.88 91 ILE A N 1
ATOM 682 C CA . ILE A 1 91 ? 1.430 11.311 11.394 1.00 70.88 91 ILE A CA 1
ATOM 683 C C . ILE A 1 91 ? 0.549 12.292 10.617 1.00 70.88 91 ILE A C 1
ATOM 685 O O . ILE A 1 91 ? 0.738 13.503 10.708 1.00 70.88 91 ILE A O 1
ATOM 689 N N . TYR A 1 92 ? -0.434 11.770 9.888 1.00 71.50 92 TYR A N 1
ATOM 690 C CA . TYR A 1 92 ? -1.247 12.549 8.960 1.00 71.50 92 TYR A CA 1
ATOM 691 C C . TYR A 1 92 ? -2.662 12.854 9.478 1.00 71.50 92 TYR A C 1
ATOM 693 O O . TYR A 1 92 ? -3.501 13.355 8.733 1.00 71.50 92 TYR A O 1
ATOM 701 N N . GLY A 1 93 ? -2.930 12.588 10.763 1.00 72.62 93 GLY A N 1
ATOM 702 C CA . GLY A 1 93 ? -4.167 12.991 11.442 1.00 72.62 93 GLY A CA 1
ATOM 703 C C . GLY A 1 93 ? -5.427 12.251 10.984 1.00 72.62 93 GLY A C 1
ATOM 704 O O . GLY A 1 93 ? -6.532 12.766 11.138 1.00 72.62 93 GLY A O 1
ATOM 705 N N . LYS A 1 94 ? -5.285 11.048 10.424 1.00 75.44 94 LYS A N 1
ATOM 706 C CA . LYS A 1 94 ? -6.389 10.207 9.937 1.00 75.44 94 LYS A CA 1
ATOM 707 C C . LYS A 1 94 ? -6.922 9.329 11.073 1.00 75.44 94 LYS A C 1
ATOM 709 O O . LYS A 1 94 ? -6.738 8.117 11.076 1.00 75.44 94 LYS A O 1
ATOM 714 N N . VAL A 1 95 ? -7.530 9.977 12.070 1.00 73.94 95 VAL A N 1
ATOM 715 C CA . VAL A 1 95 ? -7.929 9.365 13.354 1.00 73.94 95 VAL A CA 1
ATOM 716 C C . VAL A 1 95 ? -8.923 8.216 13.174 1.00 73.94 95 VAL A C 1
ATOM 718 O O . VAL A 1 95 ? -8.740 7.168 13.775 1.00 73.94 95 VAL A O 1
ATOM 721 N N . GLU A 1 96 ? -9.911 8.370 12.295 1.00 74.81 96 GLU A N 1
ATOM 722 C CA . GLU A 1 96 ? -10.947 7.351 12.062 1.00 74.81 96 GLU A CA 1
ATOM 723 C C . GLU A 1 96 ? -10.359 6.041 11.511 1.00 74.81 96 GLU A C 1
ATOM 725 O O . GLU A 1 96 ? -10.703 4.955 11.970 1.00 74.81 96 GLU A O 1
ATOM 730 N N . VAL A 1 97 ? -9.422 6.141 10.561 1.00 74.69 97 VAL A N 1
ATOM 731 C CA . VAL A 1 97 ? -8.688 4.985 10.019 1.00 74.69 97 VAL A CA 1
ATOM 732 C C . VAL A 1 97 ? -7.765 4.402 11.093 1.00 74.69 97 VAL A C 1
ATOM 734 O O . VAL A 1 97 ? -7.691 3.187 11.257 1.00 74.69 97 VAL A O 1
ATOM 737 N N . ALA A 1 98 ? -7.098 5.258 11.879 1.00 74.50 98 ALA A N 1
ATOM 738 C CA . ALA A 1 98 ? -6.223 4.822 12.966 1.00 74.50 98 ALA A CA 1
ATOM 739 C C . ALA A 1 98 ? -6.967 3.991 14.020 1.00 74.50 98 ALA A C 1
ATOM 741 O O . ALA A 1 98 ? -6.427 2.992 14.481 1.00 74.50 98 ALA A O 1
ATOM 742 N N . GLU A 1 99 ? -8.184 4.388 14.400 1.00 77.44 99 GLU A N 1
ATOM 743 C CA . GLU A 1 99 ? -9.006 3.660 15.372 1.00 77.44 99 GLU A CA 1
ATOM 744 C C . GLU A 1 99 ? -9.401 2.278 14.842 1.00 77.44 99 GLU A C 1
ATOM 746 O O . GLU A 1 99 ? -9.162 1.280 15.523 1.00 77.44 99 GLU A O 1
ATOM 751 N N . ARG A 1 100 ? -9.890 2.192 13.596 1.00 79.06 100 ARG A N 1
ATOM 752 C CA . ARG A 1 100 ? -10.236 0.905 12.962 1.00 79.06 100 ARG A CA 1
ATOM 753 C C . ARG A 1 100 ? -9.038 -0.032 12.866 1.00 79.06 100 ARG A C 1
ATOM 755 O O . ARG A 1 100 ? -9.137 -1.216 13.185 1.00 79.06 100 ARG A O 1
ATOM 762 N N . VAL A 1 101 ? -7.893 0.497 12.444 1.00 78.62 101 VAL A N 1
ATOM 763 C CA . VAL A 1 101 ? -6.652 -0.273 12.326 1.00 78.62 101 VAL A CA 1
ATOM 764 C C . VAL A 1 101 ? -6.148 -0.702 13.704 1.00 78.62 101 VAL A C 1
ATOM 766 O O . VAL A 1 101 ? -5.755 -1.853 13.875 1.00 78.62 101 VAL A O 1
ATOM 769 N N . ALA A 1 102 ? -6.202 0.177 14.709 1.00 77.56 102 ALA A N 1
ATOM 770 C CA . ALA A 1 102 ? -5.794 -0.148 16.072 1.00 77.56 102 ALA A CA 1
ATOM 771 C C . ALA A 1 102 ? -6.649 -1.274 16.665 1.00 77.56 102 ALA A C 1
ATOM 773 O O . ALA A 1 102 ? -6.091 -2.227 17.204 1.00 77.56 102 ALA A O 1
ATOM 774 N N . GLU A 1 103 ? -7.976 -1.215 16.531 1.00 78.56 103 GLU A N 1
ATOM 775 C CA . GLU A 1 103 ? -8.869 -2.285 16.995 1.00 78.56 103 GLU A CA 1
ATOM 776 C C . GLU A 1 103 ? -8.521 -3.636 16.363 1.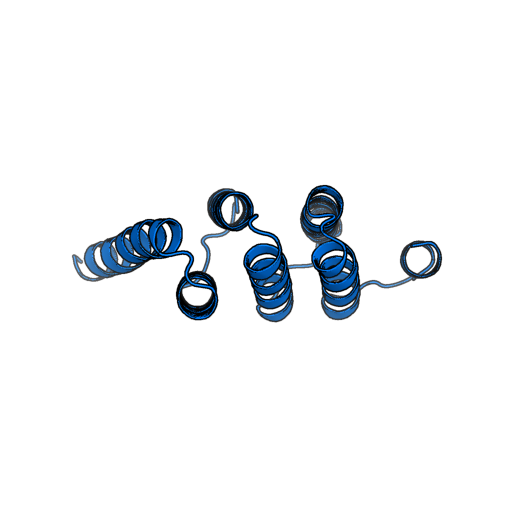00 78.56 103 GLU A C 1
ATOM 778 O O . GLU A 1 103 ? -8.488 -4.653 17.057 1.00 78.56 103 GLU A O 1
ATOM 783 N N . LYS A 1 104 ? -8.185 -3.651 15.069 1.00 75.44 104 LYS A N 1
ATOM 784 C CA . LYS A 1 104 ? -7.772 -4.868 14.356 1.00 75.44 104 LYS A CA 1
ATOM 785 C C . LYS A 1 104 ? -6.432 -5.397 14.854 1.00 75.44 104 LYS A C 1
ATOM 787 O O . LYS A 1 104 ? -6.313 -6.593 15.109 1.00 75.44 104 LYS A O 1
ATOM 792 N N . VAL A 1 105 ? -5.439 -4.528 15.031 1.00 74.44 105 VAL A N 1
ATOM 793 C CA . VAL A 1 105 ? -4.114 -4.915 15.541 1.00 74.44 105 VAL A CA 1
ATOM 794 C C . VAL A 1 105 ? -4.226 -5.471 16.958 1.00 74.44 105 VAL A C 1
ATOM 796 O O . VAL A 1 105 ? -3.796 -6.593 17.209 1.00 74.44 105 VAL A O 1
ATOM 799 N N . TYR A 1 106 ? -4.881 -4.744 17.868 1.00 69.69 106 TYR A N 1
ATOM 800 C CA . TYR A 1 106 ? -5.058 -5.181 19.255 1.00 69.69 106 TYR A CA 1
ATOM 801 C C . TYR A 1 106 ? -5.959 -6.420 19.374 1.00 69.69 106 TYR A C 1
ATOM 803 O O . TYR A 1 106 ? -5.686 -7.300 20.193 1.00 69.69 106 TYR A O 1
ATOM 811 N N . GLY A 1 107 ? -6.997 -6.532 18.540 1.00 65.94 107 GLY A N 1
ATOM 812 C CA . GLY A 1 107 ? -7.862 -7.711 18.467 1.00 65.94 107 GLY A CA 1
ATOM 813 C C . GLY A 1 107 ? -7.119 -8.967 18.001 1.00 65.94 107 GLY A C 1
ATOM 814 O O . GLY A 1 107 ? -7.302 -10.040 18.580 1.00 65.94 107 GLY A O 1
ATOM 815 N N . ARG A 1 108 ? -6.212 -8.835 17.023 1.00 62.41 108 ARG A N 1
ATOM 816 C CA . ARG A 1 108 ? -5.339 -9.929 16.565 1.00 62.41 108 ARG A CA 1
ATOM 817 C C . ARG A 1 108 ? -4.365 -10.367 17.654 1.00 62.41 108 ARG A C 1
ATOM 819 O O . ARG A 1 108 ? -4.275 -11.565 17.926 1.00 62.41 108 ARG A O 1
ATOM 826 N N . THR A 1 109 ? -3.718 -9.428 18.348 1.00 56.56 109 THR A N 1
ATOM 827 C CA . THR A 1 109 ? -2.791 -9.749 19.447 1.00 56.56 109 THR A CA 1
ATOM 828 C C . THR A 1 109 ? -3.489 -10.489 20.595 1.00 56.56 109 THR A C 1
ATOM 830 O O . THR A 1 109 ? -2.935 -11.442 21.135 1.00 56.56 109 THR A O 1
ATOM 833 N N . LEU A 1 110 ? -4.729 -10.123 20.945 1.00 51.47 110 LEU A N 1
ATOM 834 C CA . LEU A 1 110 ? -5.502 -10.832 21.975 1.00 51.47 110 LEU A CA 1
ATOM 835 C C . LEU A 1 110 ? -5.905 -12.254 21.542 1.00 51.47 110 LEU A C 1
ATOM 837 O O . LEU A 1 110 ? -5.871 -13.175 22.361 1.00 51.47 110 LEU A O 1
ATOM 841 N N . SER A 1 111 ? -6.227 -12.466 20.261 1.00 50.09 111 SER A N 1
ATOM 842 C CA . SER A 1 111 ? -6.528 -13.807 19.733 1.00 50.09 111 SER A CA 1
ATOM 843 C C . SER A 1 111 ? -5.304 -14.738 19.704 1.00 50.09 111 SER A C 1
ATOM 845 O O . SER A 1 111 ? -5.447 -15.934 19.951 1.00 50.09 111 SER A O 1
ATOM 847 N N . ALA A 1 112 ? -4.098 -14.195 19.498 1.00 47.69 112 ALA A N 1
ATOM 848 C CA . ALA A 1 112 ? -2.848 -14.958 19.436 1.00 47.69 112 ALA A CA 1
ATOM 849 C C . ALA A 1 112 ? -2.313 -15.407 20.813 1.00 47.69 112 ALA A C 1
ATOM 851 O O . ALA A 1 112 ? -1.570 -16.381 20.893 1.00 47.69 112 ALA A O 1
ATOM 852 N N . VAL A 1 113 ? -2.700 -14.731 21.902 1.00 46.59 113 VAL A N 1
ATOM 853 C CA . VA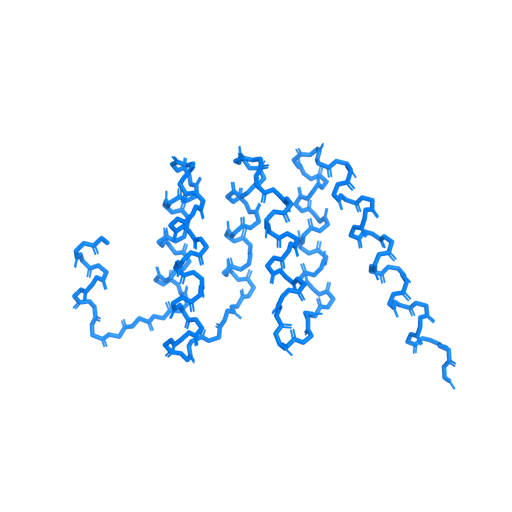L A 1 113 ? -2.273 -15.052 23.285 1.00 46.59 113 VAL A CA 1
ATOM 854 C C . VAL A 1 113 ? -3.283 -15.969 24.009 1.00 46.59 113 VAL A C 1
ATOM 856 O O . VAL A 1 113 ? -3.079 -16.344 25.158 1.00 46.59 113 VAL A O 1
ATOM 859 N N . SER A 1 114 ? -4.372 -16.367 23.340 1.00 43.50 114 SER A N 1
ATOM 860 C CA . SER A 1 114 ? -5.450 -17.194 23.913 1.00 43.50 114 SER A CA 1
ATOM 861 C C . SER A 1 114 ? -5.267 -18.719 23.740 1.00 43.50 114 SER A C 1
ATOM 863 O O . SER A 1 114 ? -6.245 -19.458 23.872 1.00 43.50 114 SER A O 1
ATOM 865 N N . LEU A 1 115 ? -4.054 -19.204 23.446 1.00 41.56 115 LEU A N 1
ATOM 866 C CA . LEU A 1 115 ? -3.701 -20.637 23.368 1.00 41.56 115 LEU A CA 1
ATOM 867 C C . LEU A 1 115 ? -2.759 -21.038 24.509 1.00 41.56 115 LEU A C 1
ATOM 869 O O . LEU A 1 115 ? -2.872 -22.201 24.960 1.00 41.56 115 LEU A O 1
#

Secondary structure (DSSP, 8-state):
-HHHHT-SS--HHHHHHHHHHHHHTT-HHHHHHHHHHHHHTT----HHHHHHHHHHHHHHT-HHHHHHHHHT-SSPPPHHHHHHHHHHHHHTT-HHHHHHHHHHHHHHHHHHT--